Protein AF-A0AAW0XIS6-F1 (afdb_monomer_lite)

pLDDT: mean 73.16, std 26.38, range [29.83, 98.19]

Sequence (118 aa):
EQEEGVRNILVIHDADTHDFGAYNCSVVNEYGVARKQIRLNKEKRVPVLLLVGGVVALLLVAVIVAFLVLCTKQHSATKESSVPEKPSALTVVSSSPVSNMYLAQSDTKLSEEHTSTP

Secondary structure (DSSP, 8-state):
------------SS--SSS-SEEEEEEEETTEEEEEEEE-PPP-PPPHHHHHHHHHHHHHHHHHHHHHHHHHHHHHHGGG--------------------------------------

Foldseek 3Di:
DDPPDDDDDDDDPPDDPVPFAWDWDWDQDPVGIDIDIDGHDDDDDDPVCVVVVVVVVVVVVVVVVVVVVVVVVVVVVVPPDDDDDDDDDDDDDDDDDDDDDDDDDDDDDDDDDDDDDD

Radius of gyration: 43.07 Å; chains: 1; bounding box: 49×68×124 Å

InterPro domains:
  IPR013783 Immunoglobulin-like fold [G3DSA:2.60.40.10] (1-46)
  IPR036179 Immunoglobulin-like domain superfamily [SSF48726] (6-41)

Structure (mmCIF, N/CA/C/O backbone):
data_AF-A0AAW0XIS6-F1
#
_entry.id   AF-A0AAW0XIS6-F1
#
loop_
_atom_site.group_PDB
_atom_site.id
_atom_site.type_symbol
_atom_site.label_atom_id
_atom_site.label_alt_id
_atom_site.label_comp_id
_atom_site.label_asym_id
_atom_site.label_entity_id
_atom_site.label_seq_id
_atom_site.pdbx_PDB_ins_code
_atom_site.Cartn_x
_atom_site.Cartn_y
_atom_site.Cartn_z
_atom_site.occupancy
_atom_site.B_iso_or_equiv
_atom_site.auth_seq_id
_atom_site.auth_comp_id
_atom_site.auth_asym_id
_atom_site.auth_atom_id
_atom_site.pdbx_PDB_model_num
ATOM 1 N N . GLU A 1 1 ? 18.484 23.428 -20.038 1.00 41.91 1 GLU A N 1
ATOM 2 C CA . GLU A 1 1 ? 17.104 22.929 -20.227 1.00 41.91 1 GLU A CA 1
ATOM 3 C C . GLU A 1 1 ? 16.820 21.801 -19.240 1.00 41.91 1 GLU A C 1
ATOM 5 O O . GLU A 1 1 ? 17.767 21.293 -18.648 1.00 41.91 1 GLU A O 1
ATOM 10 N N . GLN A 1 2 ? 15.555 21.426 -19.028 1.00 50.75 2 GLN A N 1
ATOM 11 C CA . GLN A 1 2 ? 15.202 20.252 -18.227 1.00 50.75 2 GLN A CA 1
ATOM 12 C C . GLN A 1 2 ? 15.012 19.072 -19.185 1.00 50.75 2 GLN A C 1
ATOM 14 O O . GLN A 1 2 ? 14.103 19.087 -20.009 1.00 50.75 2 GLN A O 1
ATOM 19 N N . GLU A 1 3 ? 15.916 18.094 -19.129 1.00 61.75 3 GLU A N 1
ATOM 20 C CA . GLU A 1 3 ? 15.878 16.910 -19.993 1.00 61.75 3 GLU A CA 1
ATOM 21 C C . GLU A 1 3 ? 14.775 15.956 -19.504 1.00 61.75 3 GLU A C 1
ATOM 23 O O . GLU A 1 3 ? 15.013 15.025 -18.732 1.00 61.75 3 GLU A O 1
ATOM 28 N N . GLU A 1 4 ? 13.529 16.230 -19.901 1.00 73.75 4 GLU A N 1
ATOM 29 C CA . GLU A 1 4 ? 12.387 15.357 -19.620 1.00 73.75 4 GLU A CA 1
ATOM 30 C C . GLU A 1 4 ? 12.475 14.072 -20.454 1.00 73.75 4 GLU A C 1
ATOM 32 O O . GLU A 1 4 ? 11.913 13.947 -21.542 1.00 73.75 4 GLU A O 1
ATOM 37 N N . GLY A 1 5 ? 13.197 13.086 -19.919 1.00 82.31 5 GLY A N 1
ATOM 38 C CA . GLY A 1 5 ? 13.187 11.724 -20.442 1.00 82.31 5 GLY A CA 1
ATOM 39 C C . GLY A 1 5 ? 11.785 11.099 -20.407 1.00 82.31 5 GLY A C 1
ATOM 40 O O . GLY A 1 5 ? 10.952 11.417 -19.555 1.00 82.31 5 GLY A O 1
ATOM 41 N N . VAL A 1 6 ? 11.531 10.159 -21.323 1.00 87.38 6 VAL A N 1
ATOM 42 C CA . VAL A 1 6 ? 10.227 9.489 -21.461 1.00 87.38 6 VAL A CA 1
ATOM 43 C C . VAL A 1 6 ? 9.821 8.792 -20.157 1.00 87.38 6 VAL A C 1
ATOM 45 O O . VAL A 1 6 ? 10.535 7.926 -19.647 1.00 87.38 6 VAL A O 1
ATOM 48 N N . ARG A 1 7 ? 8.635 9.130 -19.638 1.00 91.19 7 ARG A N 1
ATOM 49 C CA . ARG A 1 7 ? 8.087 8.578 -18.393 1.00 91.19 7 ARG A CA 1
ATOM 50 C C . ARG A 1 7 ? 6.838 7.736 -18.649 1.00 91.19 7 ARG A C 1
ATOM 52 O O . ARG A 1 7 ? 5.863 8.221 -19.209 1.00 91.19 7 ARG A O 1
ATOM 59 N N . ASN A 1 8 ? 6.844 6.503 -18.142 1.00 91.06 8 ASN A N 1
ATOM 60 C CA . ASN A 1 8 ? 5.670 5.630 -18.074 1.00 91.06 8 ASN A CA 1
ATOM 61 C C . ASN A 1 8 ? 5.168 5.515 -16.619 1.00 91.06 8 ASN A C 1
ATOM 63 O O . ASN A 1 8 ? 5.968 5.582 -15.682 1.00 91.06 8 ASN A O 1
ATOM 67 N N . ILE A 1 9 ? 3.857 5.350 -16.420 1.00 94.88 9 ILE A N 1
ATOM 68 C CA . ILE A 1 9 ? 3.204 5.271 -15.105 1.00 94.88 9 ILE A CA 1
ATOM 69 C C . ILE A 1 9 ? 2.210 4.108 -15.114 1.00 94.88 9 ILE A C 1
ATOM 71 O O . ILE A 1 9 ? 1.321 4.064 -15.957 1.00 94.88 9 ILE A O 1
ATOM 75 N N . LEU A 1 10 ? 2.322 3.206 -14.138 1.00 95.62 10 LEU A N 1
ATOM 76 C CA . LEU A 1 10 ? 1.284 2.221 -13.839 1.00 95.62 10 LEU A CA 1
ATOM 77 C C . LEU A 1 10 ? 0.389 2.765 -12.719 1.00 95.62 10 LEU A C 1
ATOM 79 O O . LEU A 1 10 ? 0.889 3.099 -11.644 1.00 95.62 10 LEU A O 1
ATOM 83 N N . VAL A 1 11 ? -0.917 2.836 -12.971 1.00 96.31 11 VAL A N 1
ATOM 84 C CA . VAL A 1 11 ? -1.945 3.163 -11.974 1.00 96.31 11 VAL A CA 1
ATOM 85 C C . VAL A 1 11 ? -2.843 1.941 -11.821 1.00 96.31 11 VAL A C 1
ATOM 87 O O . VAL A 1 11 ? -3.366 1.437 -12.811 1.00 96.31 11 VAL A O 1
ATOM 90 N N . ILE A 1 12 ? -2.995 1.460 -10.588 1.00 96.38 12 ILE A N 1
ATOM 91 C CA . ILE A 1 12 ? -3.885 0.350 -10.241 1.00 96.38 12 ILE A CA 1
ATOM 92 C C . ILE A 1 12 ? -5.078 0.961 -9.507 1.00 96.38 12 ILE A C 1
ATOM 94 O O . ILE A 1 12 ? -4.903 1.616 -8.478 1.00 96.38 12 ILE A O 1
ATOM 98 N N . HIS A 1 13 ? -6.269 0.795 -10.073 1.00 96.50 13 HIS A N 1
ATOM 99 C CA . HIS A 1 13 ? -7.523 1.238 -9.468 1.00 96.50 13 HIS A CA 1
ATOM 100 C C . HIS A 1 13 ? -8.081 0.138 -8.563 1.00 96.50 13 HIS A C 1
ATOM 102 O O . HIS A 1 13 ? -7.876 -1.038 -8.842 1.00 96.50 13 HIS A O 1
ATOM 108 N N . ASP A 1 14 ? -8.753 0.538 -7.479 1.00 94.88 14 ASP A N 1
ATOM 109 C CA . ASP A 1 14 ? -9.423 -0.361 -6.525 1.00 94.88 14 ASP A CA 1
ATOM 110 C C . ASP A 1 14 ? -8.536 -1.502 -5.984 1.00 94.88 14 ASP A C 1
ATOM 112 O O . ASP A 1 14 ? -9.001 -2.612 -5.735 1.00 94.88 14 ASP A O 1
ATOM 116 N N . ALA A 1 15 ? -7.246 -1.196 -5.790 1.00 94.12 15 ALA A N 1
ATOM 117 C CA . ALA A 1 15 ? -6.205 -2.168 -5.466 1.00 94.12 15 ALA A CA 1
ATOM 118 C C . ALA A 1 15 ? -6.487 -2.974 -4.184 1.00 94.12 15 ALA A C 1
ATOM 120 O O . ALA A 1 15 ? -6.803 -2.410 -3.128 1.00 94.12 15 ALA A O 1
ATOM 121 N N . ASP A 1 16 ? -6.295 -4.291 -4.262 1.00 94.81 16 ASP A N 1
ATOM 122 C CA . ASP A 1 16 ? -6.607 -5.244 -3.199 1.00 94.81 16 ASP A CA 1
ATOM 123 C C . ASP A 1 16 ? -5.351 -5.928 -2.611 1.00 94.81 16 ASP A C 1
ATOM 125 O O . ASP A 1 16 ? -4.228 -5.426 -2.692 1.00 94.81 16 ASP A O 1
ATOM 129 N N . THR A 1 17 ? -5.518 -7.051 -1.903 1.00 94.25 17 THR A N 1
ATOM 130 C CA . THR A 1 17 ? -4.392 -7.783 -1.302 1.00 94.25 17 THR A CA 1
ATOM 131 C C . THR A 1 17 ? -3.487 -8.525 -2.286 1.00 94.25 17 THR A C 1
ATOM 133 O O . THR A 1 17 ? -2.365 -8.860 -1.904 1.00 94.25 17 THR A O 1
ATOM 136 N N . HIS A 1 18 ? -3.948 -8.790 -3.505 1.00 96.12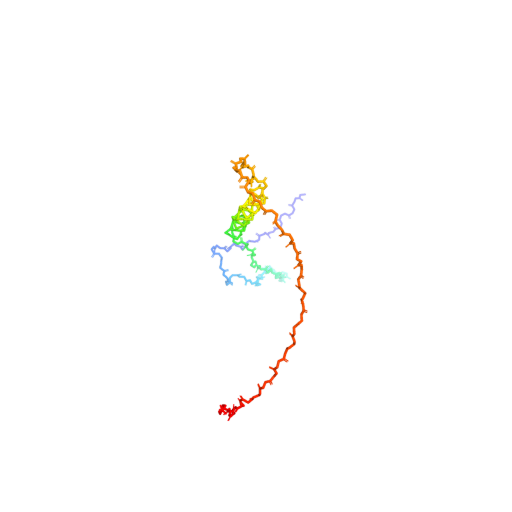 18 HIS A N 1
ATOM 137 C CA . HIS A 1 18 ? -3.243 -9.537 -4.546 1.00 96.12 18 HIS A CA 1
ATOM 138 C C . HIS A 1 18 ? -2.321 -8.634 -5.380 1.00 96.12 18 HIS A C 1
ATOM 140 O O . HIS A 1 18 ? -1.307 -9.108 -5.888 1.00 96.12 18 HIS A O 1
ATOM 146 N N . ASP A 1 19 ? -2.603 -7.328 -5.441 1.00 97.06 19 ASP A N 1
ATOM 147 C CA . ASP A 1 19 ? -1.766 -6.342 -6.139 1.00 97.06 19 ASP A CA 1
ATOM 148 C C . ASP A 1 19 ? -0.417 -6.073 -5.444 1.00 97.06 19 ASP A C 1
ATOM 150 O O . ASP A 1 19 ? 0.508 -5.521 -6.050 1.00 97.06 19 ASP A O 1
ATOM 154 N N . PHE A 1 20 ? -0.252 -6.445 -4.170 1.00 96.69 20 PHE A N 1
ATOM 155 C CA . PHE A 1 20 ? 1.011 -6.249 -3.452 1.00 96.69 20 PHE A CA 1
ATOM 156 C C . PHE A 1 20 ? 2.077 -7.251 -3.903 1.00 96.69 20 PHE A C 1
ATOM 158 O O . PHE A 1 20 ? 1.972 -8.455 -3.673 1.00 96.69 20 PHE A O 1
ATOM 165 N N . GLY A 1 21 ? 3.172 -6.754 -4.480 1.00 97.12 21 GLY A N 1
ATOM 166 C CA . GLY A 1 21 ? 4.180 -7.629 -5.065 1.00 97.12 21 GLY A CA 1
ATOM 167 C C . GLY A 1 21 ? 5.381 -6.911 -5.669 1.00 97.12 21 GLY A C 1
ATOM 168 O O . GLY A 1 21 ? 5.693 -5.762 -5.347 1.00 97.12 21 GLY A O 1
ATOM 169 N N . ALA A 1 22 ? 6.093 -7.637 -6.529 1.00 97.69 22 ALA A N 1
ATOM 170 C CA . ALA A 1 22 ? 7.205 -7.123 -7.314 1.00 97.69 22 ALA A CA 1
ATOM 171 C C . ALA A 1 22 ? 6.740 -6.831 -8.747 1.00 97.69 22 ALA A C 1
ATOM 173 O O . ALA A 1 22 ? 6.331 -7.732 -9.472 1.00 97.69 22 ALA A O 1
ATOM 174 N N . TYR A 1 23 ? 6.856 -5.571 -9.150 1.00 97.38 23 TYR A N 1
ATOM 175 C CA . TYR A 1 23 ? 6.591 -5.074 -10.493 1.00 97.38 23 TYR A CA 1
ATOM 176 C C . TYR A 1 23 ? 7.910 -4.897 -11.240 1.00 97.38 23 TYR A C 1
ATOM 178 O O . TYR A 1 23 ? 8.917 -4.504 -10.649 1.00 97.38 23 TYR A O 1
ATOM 186 N N . ASN A 1 24 ? 7.916 -5.160 -12.544 1.00 97.25 24 ASN A N 1
ATOM 187 C CA . ASN A 1 24 ? 9.106 -5.022 -13.377 1.00 97.25 24 ASN A CA 1
ATOM 188 C C . ASN A 1 24 ? 8.912 -3.883 -14.380 1.00 97.25 24 ASN A C 1
ATOM 190 O O . ASN A 1 24 ? 8.147 -4.010 -15.332 1.00 97.25 24 ASN A O 1
ATOM 194 N N . CYS A 1 25 ? 9.616 -2.771 -14.172 1.00 96.25 25 CYS A N 1
ATOM 195 C CA . CYS A 1 25 ? 9.721 -1.719 -15.172 1.00 96.25 25 CYS A CA 1
ATOM 196 C C . CYS A 1 25 ? 10.832 -2.106 -16.153 1.00 96.25 25 CYS A C 1
ATOM 198 O O . CYS A 1 25 ? 12.002 -2.147 -15.773 1.00 96.25 25 CYS A O 1
ATOM 200 N N . SER A 1 26 ? 10.469 -2.421 -17.396 1.00 95.94 26 SER A N 1
ATOM 201 C CA . SER A 1 26 ? 11.415 -2.738 -18.469 1.00 95.94 26 SER A CA 1
ATOM 202 C C . SER A 1 26 ? 11.316 -1.699 -19.583 1.00 95.94 26 SER A C 1
ATOM 204 O O . SER A 1 26 ? 10.223 -1.412 -20.063 1.00 95.94 26 SER A O 1
ATOM 206 N N . VAL A 1 27 ? 12.460 -1.164 -20.004 1.00 95.69 27 VAL A N 1
ATOM 207 C CA . VAL A 1 27 ? 12.604 -0.294 -21.177 1.00 95.69 27 VAL A CA 1
ATOM 208 C C . VAL A 1 27 ? 13.350 -1.087 -22.243 1.00 95.69 27 VAL A C 1
ATOM 210 O O . VAL A 1 27 ? 14.389 -1.677 -21.950 1.00 95.69 27 VAL A O 1
ATOM 213 N N . VAL A 1 28 ? 12.805 -1.120 -23.457 1.00 96.06 28 VAL A N 1
ATOM 214 C CA . VAL A 1 28 ? 13.337 -1.872 -24.601 1.00 96.06 28 VAL A CA 1
ATOM 215 C C . VAL A 1 28 ? 13.514 -0.908 -25.767 1.00 96.06 28 VAL A C 1
ATOM 217 O O . VAL A 1 28 ? 12.582 -0.180 -26.102 1.00 96.06 28 VAL A O 1
ATOM 220 N N . ASN A 1 29 ? 14.693 -0.904 -26.382 1.00 95.62 29 ASN A N 1
ATOM 221 C CA . ASN A 1 29 ? 14.978 -0.186 -27.622 1.00 95.62 29 ASN A CA 1
ATOM 222 C C . ASN A 1 29 ? 15.962 -0.995 -28.489 1.00 95.62 29 ASN A C 1
ATOM 224 O O . ASN A 1 29 ? 16.341 -2.111 -28.134 1.00 95.62 29 ASN A O 1
ATOM 228 N N . GLU A 1 30 ? 16.382 -0.439 -29.625 1.00 97.88 30 GLU A N 1
ATOM 229 C CA . GLU A 1 30 ? 17.331 -1.081 -30.550 1.00 97.88 30 GLU A CA 1
ATOM 230 C C . GLU A 1 30 ? 18.719 -1.369 -29.937 1.00 97.88 30 GLU A C 1
ATOM 232 O O . GLU A 1 30 ? 19.413 -2.273 -30.395 1.00 97.88 30 GLU A O 1
ATOM 237 N N . TYR A 1 31 ? 19.101 -0.661 -28.867 1.00 97.00 31 TYR A N 1
ATOM 238 C CA . TYR A 1 31 ? 20.382 -0.828 -28.168 1.00 97.00 31 TYR A CA 1
ATOM 239 C C . TYR A 1 31 ? 20.330 -1.872 -27.041 1.00 97.00 31 TYR A C 1
ATOM 241 O O . TYR A 1 31 ? 21.379 -2.289 -26.549 1.00 97.00 31 TYR A O 1
ATOM 249 N N . GLY A 1 32 ? 19.138 -2.304 -26.611 1.00 97.69 32 GLY A N 1
ATOM 250 C CA . GLY A 1 32 ? 18.978 -3.376 -25.629 1.00 97.69 32 GLY A CA 1
ATOM 251 C C . GLY A 1 32 ? 17.794 -3.209 -24.676 1.00 97.69 32 GLY A C 1
ATOM 252 O O . GLY A 1 32 ? 16.758 -2.630 -25.003 1.00 97.69 32 GLY A O 1
ATOM 253 N N . VAL A 1 33 ? 17.943 -3.781 -23.474 1.00 97.25 33 VAL A N 1
ATOM 254 C CA . VAL A 1 33 ? 16.887 -3.843 -22.453 1.00 97.25 33 VAL A CA 1
ATOM 255 C C . VAL A 1 33 ? 17.422 -3.431 -21.085 1.00 97.25 33 VAL A C 1
ATOM 257 O O . VAL A 1 33 ? 18.275 -4.112 -20.518 1.00 97.25 33 VAL A O 1
ATOM 260 N N . ALA A 1 34 ? 16.852 -2.374 -20.510 1.00 95.31 34 ALA A N 1
ATOM 261 C CA . ALA A 1 34 ? 17.060 -1.994 -19.116 1.00 95.31 34 ALA A CA 1
ATOM 262 C C . ALA A 1 34 ? 15.870 -2.462 -18.268 1.00 95.31 34 ALA A C 1
ATOM 264 O O . ALA A 1 34 ? 14.721 -2.336 -18.690 1.00 95.31 34 ALA A O 1
ATOM 265 N N . ARG A 1 35 ? 16.121 -3.000 -17.066 1.00 96.56 35 ARG A N 1
ATOM 266 C CA . ARG A 1 35 ? 15.068 -3.480 -16.153 1.00 96.56 35 ARG A CA 1
ATOM 267 C C . ARG A 1 35 ? 15.274 -2.960 -14.736 1.00 96.56 35 ARG A C 1
ATOM 269 O O . ARG A 1 35 ? 16.398 -2.949 -14.241 1.00 96.56 35 ARG A O 1
ATOM 276 N N . LYS A 1 36 ? 14.186 -2.590 -14.061 1.00 96.06 36 LYS A N 1
ATOM 277 C CA . LYS A 1 36 ? 14.168 -2.186 -12.652 1.00 96.06 36 LYS A CA 1
ATOM 278 C C . LYS A 1 36 ? 12.971 -2.806 -11.942 1.00 96.06 36 LYS A C 1
ATOM 280 O O . LYS A 1 36 ? 11.822 -2.547 -12.299 1.00 96.06 36 LYS A O 1
ATOM 285 N N . GLN A 1 37 ? 13.245 -3.580 -10.896 1.00 97.69 37 GLN A N 1
ATOM 286 C CA . GLN A 1 37 ? 12.204 -4.102 -10.019 1.00 97.69 37 GLN A CA 1
ATOM 287 C C . GLN A 1 37 ? 11.731 -3.013 -9.046 1.00 97.69 37 GLN A C 1
ATOM 289 O O . GLN A 1 37 ? 12.538 -2.323 -8.423 1.00 97.69 37 GLN A O 1
ATOM 294 N N . ILE A 1 38 ? 10.417 -2.876 -8.908 1.00 97.00 38 ILE A N 1
ATOM 295 C CA . ILE A 1 38 ? 9.727 -1.954 -8.003 1.00 97.00 38 ILE A CA 1
ATOM 296 C C . ILE A 1 38 ? 8.858 -2.814 -7.085 1.00 97.00 38 ILE A C 1
ATOM 298 O O . ILE A 1 38 ? 8.153 -3.697 -7.562 1.00 97.00 38 ILE A O 1
ATOM 302 N N . ARG A 1 39 ? 8.906 -2.604 -5.766 1.00 96.94 39 ARG A N 1
ATOM 303 C CA . ARG A 1 39 ? 8.137 -3.415 -4.810 1.00 96.94 39 ARG A CA 1
ATOM 304 C C . ARG A 1 39 ? 7.002 -2.597 -4.203 1.00 96.94 39 ARG A C 1
ATOM 306 O O . ARG A 1 39 ? 7.260 -1.642 -3.474 1.00 96.94 39 ARG A O 1
ATOM 313 N N . LEU A 1 40 ? 5.764 -2.991 -4.495 1.00 96.06 40 LEU A N 1
ATOM 314 C CA . LEU A 1 40 ? 4.562 -2.382 -3.935 1.00 96.06 40 LEU A CA 1
ATOM 315 C C . LEU A 1 40 ? 4.260 -3.039 -2.584 1.00 96.06 40 LEU A C 1
ATOM 317 O O . LEU A 1 40 ? 3.940 -4.224 -2.515 1.00 96.06 40 LEU A O 1
ATOM 321 N N . ASN A 1 41 ? 4.409 -2.276 -1.502 1.00 94.94 41 ASN A N 1
ATOM 322 C CA . ASN A 1 41 ? 4.188 -2.756 -0.139 1.00 94.94 41 ASN A CA 1
ATOM 323 C C . ASN A 1 41 ? 2.803 -2.336 0.366 1.00 94.94 41 ASN A C 1
ATOM 325 O O . ASN A 1 41 ? 2.348 -1.229 0.085 1.00 94.94 41 ASN A O 1
ATOM 329 N N . LYS A 1 42 ? 2.172 -3.185 1.184 1.00 92.62 42 LYS A N 1
ATOM 330 C CA . LYS A 1 42 ? 0.912 -2.857 1.858 1.00 92.62 42 LYS A CA 1
ATOM 331 C C . LYS A 1 42 ? 1.111 -1.753 2.895 1.00 92.62 42 LYS A C 1
ATOM 333 O O . LYS A 1 42 ? 1.888 -1.916 3.838 1.00 92.62 42 LYS A O 1
ATOM 338 N N . GLU A 1 43 ? 0.368 -0.658 2.754 1.00 88.31 43 GLU A N 1
ATOM 339 C CA . GLU A 1 43 ? 0.304 0.397 3.766 1.00 88.31 43 GLU A CA 1
ATOM 340 C C . GLU A 1 43 ? -0.391 -0.134 5.033 1.00 88.31 43 GLU A C 1
ATOM 342 O O . GLU A 1 43 ? -1.520 -0.631 4.994 1.00 88.31 43 GLU A O 1
ATOM 347 N N . LYS A 1 44 ? 0.281 -0.029 6.184 1.00 86.00 44 LYS A N 1
ATOM 348 C CA . LYS A 1 44 ? -0.301 -0.382 7.485 1.00 86.00 44 LYS A CA 1
ATOM 349 C C . LYS A 1 44 ? -1.135 0.785 8.012 1.00 86.00 44 LYS A C 1
ATOM 351 O O . LYS A 1 44 ? -0.641 1.591 8.795 1.00 86.00 44 LYS A O 1
ATOM 356 N N . ARG A 1 45 ? -2.410 0.862 7.624 1.00 84.56 45 ARG A N 1
ATOM 357 C CA . ARG A 1 45 ? -3.352 1.786 8.272 1.00 84.56 45 ARG A CA 1
ATOM 358 C C . ARG A 1 45 ? -3.770 1.246 9.634 1.00 84.56 45 ARG A C 1
ATOM 360 O O . ARG A 1 45 ? -4.313 0.148 9.729 1.00 84.56 45 ARG A O 1
ATOM 367 N N . VAL A 1 46 ? -3.550 2.039 10.680 1.00 86.62 46 VAL A N 1
ATOM 368 C CA . VAL A 1 46 ? -4.218 1.840 11.970 1.00 86.62 46 VAL A CA 1
ATOM 369 C C . VAL A 1 46 ? -5.684 2.248 11.780 1.00 86.62 46 VAL A C 1
ATOM 371 O O . VAL A 1 46 ? -5.926 3.370 11.328 1.00 86.62 46 VAL A O 1
ATOM 374 N N . PRO A 1 47 ? -6.675 1.387 12.081 1.00 88.38 47 PRO A N 1
ATOM 375 C CA . PRO A 1 47 ? -8.077 1.776 12.003 1.00 88.38 47 PRO A CA 1
ATOM 376 C C . PRO A 1 47 ? -8.345 2.996 12.887 1.00 88.38 47 PRO A C 1
ATOM 378 O O . PRO A 1 47 ? -7.993 2.991 14.066 1.00 88.38 47 PRO A O 1
ATOM 381 N N . VAL A 1 48 ? -9.017 4.017 12.346 1.00 89.25 48 VAL A N 1
ATOM 382 C CA . VAL A 1 48 ? -9.377 5.243 13.091 1.00 89.25 48 VAL A CA 1
ATOM 383 C C . VAL A 1 48 ? -10.153 4.907 14.372 1.00 89.25 48 VAL A C 1
ATOM 385 O O . VAL A 1 48 ? -9.964 5.553 15.401 1.00 89.25 48 VAL A O 1
ATOM 388 N N . LEU A 1 49 ? -10.943 3.829 14.343 1.00 89.00 49 LEU A N 1
ATOM 389 C CA . LEU A 1 49 ? -11.658 3.291 15.500 1.00 89.00 49 LEU A CA 1
ATOM 390 C C . LEU A 1 49 ? -10.737 2.920 16.678 1.00 89.00 49 LEU A C 1
ATOM 392 O O . LEU A 1 49 ? -11.147 3.097 17.819 1.00 89.00 49 LEU A O 1
ATOM 396 N N . LEU A 1 50 ? -9.501 2.457 16.442 1.00 92.00 50 LEU A N 1
ATOM 397 C CA . LEU A 1 50 ? -8.549 2.177 17.528 1.00 92.00 50 LEU A CA 1
ATOM 398 C C . LEU A 1 50 ? -8.031 3.466 18.175 1.00 92.00 50 LEU A C 1
ATOM 400 O O . LEU A 1 50 ? -7.874 3.513 19.392 1.00 92.00 50 LEU A O 1
ATOM 404 N N . LEU A 1 51 ? -7.809 4.521 17.383 1.00 92.44 51 LEU A N 1
ATOM 405 C CA . LEU A 1 51 ? -7.386 5.827 17.897 1.00 92.44 51 LEU A CA 1
ATOM 406 C C . LEU A 1 51 ? -8.502 6.467 18.735 1.00 92.44 51 LEU A C 1
ATOM 408 O O . LEU A 1 51 ? -8.279 6.843 19.883 1.00 92.44 51 LEU A O 1
ATOM 412 N N . VAL A 1 52 ? -9.721 6.531 18.189 1.00 95.19 52 VAL A N 1
ATOM 413 C CA . VAL A 1 52 ? -10.887 7.116 18.873 1.00 95.19 52 VAL A CA 1
ATOM 414 C C . VAL A 1 52 ? -11.300 6.272 20.082 1.00 95.19 52 VAL A C 1
ATOM 416 O O . VAL A 1 52 ? -11.491 6.807 21.172 1.00 95.19 52 VAL A O 1
ATOM 419 N N . GLY A 1 53 ? -11.383 4.949 19.920 1.00 95.88 53 GLY A N 1
ATOM 420 C CA . GLY A 1 53 ? -11.732 4.017 20.993 1.00 95.88 53 GLY A CA 1
ATOM 421 C C . GLY A 1 53 ? -10.732 4.044 22.149 1.00 95.88 53 GLY A C 1
ATOM 422 O O . GLY A 1 53 ? -11.150 4.011 23.303 1.00 95.88 53 GLY A O 1
ATOM 423 N N . GLY A 1 54 ? -9.434 4.195 21.859 1.00 96.06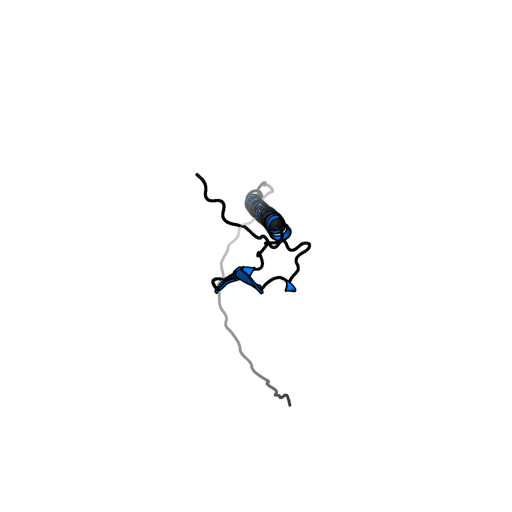 54 GLY A N 1
ATOM 424 C CA . GLY A 1 54 ? -8.399 4.374 22.879 1.00 96.06 54 GLY A CA 1
ATOM 425 C C . GLY A 1 54 ? -8.621 5.620 23.740 1.00 96.06 54 GLY A C 1
ATOM 426 O O . GLY A 1 54 ? -8.555 5.533 24.965 1.00 96.06 54 GLY A O 1
ATOM 427 N N . VAL A 1 55 ? -8.958 6.762 23.126 1.00 97.06 55 VAL A N 1
ATOM 428 C CA . VAL A 1 55 ? -9.265 8.007 23.857 1.00 97.06 55 VAL A CA 1
ATOM 429 C C . VAL A 1 55 ? -10.527 7.857 24.711 1.00 97.06 55 VAL A C 1
ATOM 431 O O . VAL A 1 55 ? -10.514 8.220 25.886 1.00 97.06 55 VAL A O 1
ATOM 434 N N . VAL A 1 56 ? -11.603 7.283 24.163 1.00 97.75 56 VAL A N 1
ATOM 435 C CA . VAL A 1 56 ? -12.861 7.074 24.906 1.00 97.75 56 VAL A CA 1
ATOM 436 C C . VAL A 1 56 ? -12.652 6.131 26.095 1.00 97.75 56 VAL A C 1
ATOM 438 O O . VAL A 1 56 ? -13.076 6.449 27.205 1.00 97.75 56 VAL A O 1
ATOM 441 N N . ALA A 1 57 ? -11.953 5.010 25.900 1.00 97.56 57 ALA A N 1
ATOM 442 C CA . ALA A 1 57 ? -11.644 4.069 26.974 1.00 97.56 57 ALA A CA 1
ATOM 443 C C . ALA A 1 57 ? -10.806 4.722 28.087 1.00 97.56 57 ALA A C 1
ATOM 445 O O . ALA A 1 57 ? -11.115 4.547 29.266 1.00 97.56 57 ALA A O 1
ATOM 446 N N . LEU A 1 58 ? -9.797 5.524 27.727 1.00 97.69 58 LEU A N 1
ATOM 447 C CA . LEU A 1 58 ? -8.962 6.251 28.687 1.00 97.69 58 LEU A CA 1
ATOM 448 C C . LEU A 1 58 ? -9.788 7.227 29.543 1.00 97.69 58 LEU A C 1
ATOM 450 O O . LEU A 1 58 ? -9.626 7.264 30.762 1.00 97.69 58 LEU A O 1
ATOM 454 N N . LEU A 1 59 ? -10.702 7.982 28.921 1.00 97.88 59 LEU A N 1
ATOM 455 C CA . LEU A 1 59 ? -11.586 8.918 29.623 1.00 97.88 59 LEU A CA 1
ATOM 456 C C . LEU A 1 59 ? -12.562 8.198 30.565 1.00 97.88 59 LEU A C 1
ATOM 458 O O . LEU A 1 59 ? -12.734 8.631 31.703 1.00 97.88 59 LEU A O 1
ATOM 462 N N . LEU A 1 60 ? -13.160 7.083 30.134 1.00 97.94 60 LEU A N 1
ATOM 463 C CA . LEU A 1 60 ? -14.055 6.285 30.981 1.00 97.94 60 LEU A CA 1
ATOM 464 C C . LEU A 1 60 ? -13.323 5.730 32.212 1.00 97.94 60 LEU A C 1
ATOM 466 O O . LEU A 1 60 ? -13.828 5.847 33.328 1.00 97.94 60 LEU A O 1
ATOM 470 N N . VAL A 1 61 ? -12.111 5.195 32.033 1.00 98.19 61 VAL A N 1
ATOM 471 C CA . VAL A 1 61 ? -11.267 4.734 33.148 1.00 98.19 61 VAL A CA 1
ATOM 472 C C . VAL A 1 61 ? -10.928 5.891 34.092 1.00 98.19 61 VAL A C 1
ATOM 474 O O . VAL A 1 61 ? -11.060 5.737 35.305 1.00 98.19 61 VAL A O 1
ATOM 477 N N . ALA A 1 62 ? -10.563 7.065 33.566 1.00 97.44 62 ALA A N 1
ATOM 478 C CA . ALA A 1 62 ? -10.267 8.241 34.384 1.00 97.44 62 ALA A CA 1
ATOM 479 C C . ALA A 1 62 ? -11.473 8.695 35.231 1.00 97.44 62 ALA A C 1
ATOM 481 O O . ALA A 1 62 ? -11.305 8.996 36.414 1.00 97.44 62 ALA A O 1
ATOM 482 N N . VAL A 1 63 ? -12.689 8.687 34.669 1.00 97.56 63 VAL A N 1
ATOM 483 C CA . VAL A 1 63 ? -13.929 9.015 35.399 1.00 97.56 63 VAL A CA 1
ATOM 484 C C . VAL A 1 63 ? -14.215 7.997 36.507 1.00 97.56 63 VAL A C 1
ATOM 486 O O . VAL A 1 63 ? -14.520 8.396 37.630 1.00 97.56 63 VAL A O 1
ATOM 489 N N . ILE A 1 64 ? -14.071 6.695 36.231 1.00 97.38 64 ILE A N 1
ATOM 490 C CA . ILE A 1 64 ? -14.271 5.633 37.233 1.00 97.38 64 ILE A CA 1
ATOM 491 C C . ILE A 1 64 ? -13.267 5.782 38.385 1.00 97.38 64 ILE A C 1
ATOM 493 O O . ILE A 1 64 ? -13.656 5.755 39.553 1.00 97.38 64 ILE A O 1
ATOM 497 N N . VAL A 1 65 ? -11.984 5.997 38.077 1.00 96.94 65 VAL A N 1
ATOM 498 C CA . VAL A 1 65 ? -10.936 6.210 39.089 1.00 96.94 65 VAL A CA 1
ATOM 499 C C . VAL A 1 65 ? -11.221 7.465 39.918 1.00 96.94 65 VAL A C 1
ATOM 501 O O . VAL A 1 65 ? -11.160 7.404 41.147 1.00 96.94 65 VAL A O 1
ATOM 504 N N . ALA A 1 66 ? -11.595 8.581 39.285 1.00 96.00 66 ALA A N 1
ATOM 505 C CA . ALA A 1 66 ? -11.955 9.810 39.991 1.00 96.00 66 ALA A CA 1
ATOM 506 C C . ALA A 1 66 ? -13.146 9.599 40.943 1.00 96.00 66 ALA A C 1
ATOM 508 O O . ALA A 1 66 ? -13.091 10.026 42.096 1.00 96.00 66 ALA A O 1
ATOM 509 N N . PHE A 1 67 ? -14.187 8.884 40.505 1.00 96.38 67 PHE A N 1
ATOM 510 C CA . PHE A 1 67 ? -15.346 8.560 41.337 1.00 96.38 67 PHE A CA 1
ATOM 511 C C . PHE A 1 67 ? -14.959 7.727 42.570 1.00 96.38 67 PHE A C 1
ATOM 513 O O . PHE A 1 67 ? -15.305 8.094 43.693 1.00 96.38 67 PHE A O 1
ATOM 520 N N . LEU A 1 68 ? -14.161 6.666 42.397 1.00 95.94 68 LEU A N 1
ATOM 521 C CA . LEU A 1 68 ? -13.674 5.832 43.506 1.00 95.94 68 LEU A CA 1
ATOM 522 C C . LEU A 1 68 ? -12.824 6.630 44.514 1.00 95.94 68 LEU A C 1
ATOM 524 O O . LEU A 1 68 ? -12.959 6.453 45.731 1.00 95.9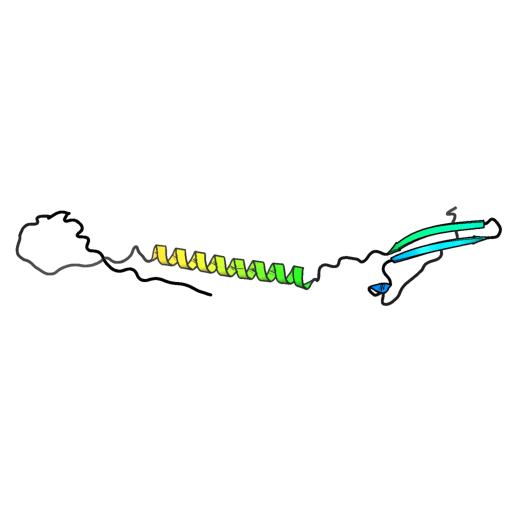4 68 LEU A O 1
ATOM 528 N N . VAL A 1 69 ? -11.982 7.550 44.034 1.00 95.06 69 VAL A N 1
ATOM 529 C CA . VAL A 1 69 ? -11.206 8.456 44.898 1.00 95.06 69 VAL A CA 1
ATOM 530 C C . VAL A 1 69 ? -12.133 9.400 45.675 1.00 95.06 69 VAL A C 1
ATOM 532 O O . VAL A 1 69 ? -11.966 9.561 46.883 1.00 95.06 69 VAL A O 1
ATOM 535 N N . LEU A 1 70 ? -13.153 9.981 45.040 1.00 93.12 70 LEU A N 1
ATOM 536 C CA . LEU A 1 70 ? -14.109 10.865 45.719 1.00 93.12 70 LEU A CA 1
ATOM 537 C C . LEU A 1 70 ? -14.957 10.125 46.769 1.00 93.12 70 LEU A C 1
ATOM 539 O O . LEU A 1 70 ? -15.164 10.657 47.863 1.00 93.12 70 LEU A O 1
ATOM 543 N N . CYS A 1 71 ? -15.400 8.896 46.491 1.00 90.38 71 CYS A N 1
ATOM 544 C CA . CYS A 1 71 ? -16.141 8.071 47.452 1.00 90.38 71 CYS A CA 1
ATOM 545 C C . CYS A 1 71 ? -15.296 7.712 48.684 1.00 90.38 71 CYS A C 1
ATOM 547 O O . CYS A 1 71 ? -15.756 7.850 49.819 1.00 90.38 71 CYS A O 1
ATOM 549 N N . THR A 1 72 ? -14.040 7.297 48.482 1.00 85.62 72 THR A N 1
ATOM 550 C CA . THR A 1 72 ? -13.139 6.934 49.592 1.00 85.62 72 THR A CA 1
ATOM 551 C C . THR A 1 72 ? -12.752 8.144 50.447 1.00 85.62 72 THR A C 1
ATOM 553 O O . THR A 1 72 ? -12.650 8.025 51.671 1.00 85.62 72 THR A O 1
ATOM 556 N N . LYS A 1 73 ? -12.605 9.333 49.844 1.00 80.75 73 LYS A N 1
ATOM 557 C CA . LYS A 1 73 ? -12.337 10.580 50.579 1.00 80.75 73 LYS A CA 1
ATOM 558 C C . LYS A 1 73 ? -13.520 11.027 51.437 1.00 80.75 73 LYS A C 1
ATOM 560 O O . LYS A 1 73 ? -13.305 11.343 52.604 1.00 80.75 73 LYS A O 1
ATOM 565 N N . GLN A 1 74 ? -14.750 10.981 50.924 1.00 70.50 74 GLN A N 1
ATOM 566 C CA . GLN A 1 74 ? -15.932 11.378 51.704 1.00 70.50 74 GLN A CA 1
ATOM 567 C C . GLN A 1 74 ? -16.171 10.462 52.913 1.00 70.50 74 GLN A C 1
ATOM 569 O O . GLN A 1 74 ? -16.318 10.955 54.028 1.00 70.50 74 GLN A O 1
ATOM 574 N N . HIS A 1 75 ? -16.087 9.139 52.736 1.00 63.38 75 HIS A N 1
ATOM 575 C CA . HIS A 1 75 ? -16.236 8.182 53.843 1.00 63.38 75 HIS A CA 1
ATOM 576 C C . HIS A 1 75 ? -15.155 8.330 54.937 1.00 63.38 75 HIS A C 1
ATOM 578 O O . HIS A 1 75 ? -15.372 7.954 56.088 1.00 63.38 75 HIS A O 1
ATOM 584 N N . SER A 1 76 ? -13.996 8.904 54.595 1.00 59.09 76 SER A N 1
ATOM 585 C CA . SER A 1 76 ? -12.937 9.216 55.564 1.00 59.09 76 SER A CA 1
ATOM 586 C C . SER A 1 76 ? -13.265 10.454 56.413 1.00 59.09 76 SER A C 1
ATOM 588 O O . SER A 1 76 ? -12.859 10.513 57.568 1.00 59.09 76 SER A O 1
A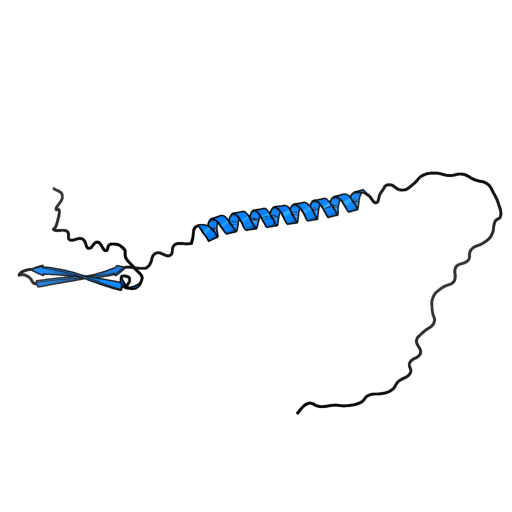TOM 590 N N . ALA A 1 77 ? -14.017 11.418 55.868 1.00 57.62 77 ALA A N 1
ATOM 591 C CA . ALA A 1 77 ? -14.390 12.660 56.550 1.00 57.62 77 ALA A CA 1
ATOM 592 C C . ALA A 1 77 ? -15.615 12.507 57.475 1.00 57.62 77 ALA A C 1
ATOM 594 O O . ALA A 1 77 ? -15.716 13.189 58.490 1.00 57.62 77 ALA A O 1
ATOM 595 N N . THR A 1 78 ? -16.544 11.592 57.175 1.00 56.25 78 THR A N 1
ATOM 596 C CA . THR A 1 78 ? -17.776 11.409 57.973 1.00 56.25 78 THR A CA 1
ATOM 597 C C . THR A 1 78 ? -17.540 10.737 59.338 1.00 56.25 78 THR A C 1
ATOM 599 O O . THR A 1 78 ? -18.438 10.723 60.173 1.00 56.25 78 THR A O 1
ATOM 602 N N . LYS A 1 79 ? -16.345 10.192 59.611 1.00 49.62 79 LYS A N 1
ATOM 603 C CA . LYS A 1 79 ? -16.049 9.490 60.876 1.00 49.62 79 LYS A CA 1
ATOM 604 C C . LYS A 1 79 ? -15.710 10.387 62.074 1.00 49.62 79 LYS A C 1
ATOM 606 O O . LYS A 1 79 ? -15.515 9.851 63.160 1.00 49.62 79 LYS A O 1
ATOM 611 N N . GLU A 1 80 ? -15.662 11.710 61.915 1.00 53.44 80 GLU A N 1
ATOM 612 C CA . GLU A 1 80 ? -15.221 12.633 62.980 1.00 53.44 80 GLU A CA 1
ATOM 613 C C . GLU A 1 80 ? -16.358 13.424 63.668 1.00 53.44 80 GLU A C 1
ATOM 615 O O . GLU A 1 80 ? -16.098 14.376 64.398 1.00 53.44 80 GLU A O 1
ATOM 620 N N . SER A 1 81 ? -17.631 13.043 63.480 1.00 49.31 81 SER A N 1
ATOM 621 C CA . SER A 1 81 ? -18.768 13.745 64.106 1.00 49.31 81 SER A CA 1
ATOM 622 C C . SER A 1 81 ? -19.822 12.801 64.702 1.00 49.31 81 SER A C 1
ATOM 624 O O . SER A 1 81 ? -20.807 12.454 64.053 1.00 49.31 81 SER A O 1
ATOM 626 N N . SER A 1 82 ? -19.627 12.395 65.965 1.00 43.72 82 SER A N 1
ATOM 627 C CA . SER A 1 82 ? -20.674 11.742 66.776 1.00 43.72 82 SER A CA 1
ATOM 628 C C . SER A 1 82 ? -20.459 11.856 68.303 1.00 43.72 82 SER A C 1
ATOM 630 O O . SER A 1 82 ? -20.318 10.845 68.989 1.00 43.72 82 SER A O 1
ATOM 632 N N . VAL A 1 83 ? -20.450 13.083 68.844 1.00 63.91 83 VAL A N 1
ATOM 633 C CA . VAL A 1 83 ? -20.693 13.415 70.274 1.00 63.91 83 VAL A CA 1
ATOM 634 C C . VAL A 1 83 ? -21.384 14.791 70.289 1.00 63.91 83 VAL A C 1
ATOM 636 O O . VAL A 1 83 ? -20.791 15.724 69.744 1.00 63.91 83 VAL A O 1
ATOM 639 N N . PRO A 1 84 ? -22.644 14.931 70.762 1.00 50.62 84 PRO A N 1
ATOM 640 C CA . PRO A 1 84 ? -22.983 15.107 72.196 1.00 50.62 84 PRO A CA 1
ATOM 641 C C . PRO A 1 84 ? -24.287 14.342 72.588 1.00 50.62 84 PRO A C 1
ATOM 643 O O . PRO A 1 84 ? -24.801 13.590 71.769 1.00 50.62 84 PRO A O 1
ATOM 646 N N . GLU A 1 85 ? -24.894 14.378 73.787 1.00 34.41 85 GLU A N 1
ATOM 647 C CA . GLU A 1 85 ? -24.786 15.218 75.000 1.00 34.41 85 GLU A CA 1
ATOM 648 C C . GLU A 1 85 ? -25.239 14.422 76.265 1.00 34.41 85 GLU A C 1
ATOM 650 O O . GLU A 1 85 ? -25.613 13.254 76.169 1.00 34.41 85 GLU A O 1
ATOM 655 N N . LYS A 1 86 ? -25.205 15.025 77.465 1.00 33.06 86 LYS A N 1
ATOM 656 C CA . LYS A 1 86 ? -25.378 14.372 78.785 1.00 33.06 86 LYS A CA 1
ATOM 657 C C . LYS A 1 86 ? -25.992 15.371 79.787 1.00 33.06 86 LYS A C 1
ATOM 659 O O . LYS A 1 86 ? -25.343 16.393 80.012 1.00 33.06 86 LYS A O 1
ATOM 664 N N . PRO A 1 87 ? -27.133 15.085 80.466 1.00 55.09 87 PRO A N 1
ATOM 665 C CA . PRO A 1 87 ? -27.060 14.273 81.702 1.00 55.09 87 PRO A CA 1
ATOM 666 C C . PRO A 1 87 ? -28.321 13.474 82.134 1.00 55.09 87 PRO A C 1
ATOM 668 O O . PRO A 1 87 ? -29.454 13.816 81.809 1.00 55.09 87 PRO A O 1
ATOM 671 N N . SER A 1 88 ? -28.130 12.485 83.024 1.00 34.91 88 SER A N 1
ATOM 672 C CA . SER A 1 88 ? -29.056 12.167 84.137 1.00 34.91 88 SER A CA 1
ATOM 673 C C . SER A 1 88 ? -28.350 11.401 85.272 1.00 34.91 88 SER A C 1
ATOM 675 O O . SER A 1 88 ? -27.297 10.807 85.070 1.00 34.91 88 SER A O 1
ATOM 677 N N . ALA A 1 89 ? -28.905 11.526 86.477 1.00 36.81 89 ALA A N 1
ATOM 678 C CA . ALA A 1 89 ? -28.314 11.333 87.806 1.00 36.81 89 ALA A CA 1
ATOM 679 C C . ALA A 1 89 ? -27.613 9.990 88.160 1.00 36.81 89 ALA A C 1
ATOM 681 O O . ALA A 1 89 ? -27.979 8.932 87.667 1.00 36.81 89 ALA A O 1
ATOM 682 N N . LEU A 1 90 ? -26.650 10.097 89.101 1.00 37.25 90 LEU A N 1
ATOM 683 C CA . LEU A 1 90 ? -26.417 9.268 90.315 1.00 37.25 90 LEU A CA 1
ATOM 684 C C . LEU A 1 90 ? -26.909 7.789 90.277 1.00 37.25 90 LEU A C 1
ATOM 686 O O . LEU A 1 90 ? -28.093 7.536 90.106 1.00 37.25 90 LEU A O 1
ATOM 690 N N . THR A 1 91 ? -26.139 6.750 90.634 1.00 30.31 91 THR A N 1
ATOM 691 C CA . THR A 1 91 ? -25.358 6.580 91.886 1.00 30.31 91 THR A CA 1
ATOM 692 C C . THR A 1 91 ? -24.527 5.269 91.840 1.00 30.31 91 THR A C 1
ATOM 694 O O . THR A 1 91 ? -24.804 4.401 91.024 1.00 30.31 91 THR A O 1
ATOM 697 N N . VAL A 1 92 ? -23.614 5.083 92.808 1.00 30.86 92 VAL A N 1
ATOM 698 C CA . VAL A 1 92 ? -22.954 3.816 93.229 1.00 30.86 92 VAL A CA 1
ATOM 699 C C . VAL A 1 92 ? -21.680 3.382 92.475 1.00 30.86 92 VAL A C 1
ATOM 701 O O . VAL A 1 92 ? -21.678 2.703 91.456 1.00 30.86 92 VAL A O 1
ATOM 704 N N . VAL A 1 93 ? -20.571 3.744 93.123 1.00 38.97 93 VAL A N 1
ATOM 705 C CA . VAL A 1 93 ? -19.232 3.129 93.151 1.00 38.97 93 VAL A CA 1
ATOM 706 C C . VAL A 1 93 ? -19.238 1.587 93.092 1.00 38.97 93 VAL A C 1
ATOM 708 O O . VAL A 1 93 ? -19.922 0.979 93.906 1.00 38.97 93 VAL A O 1
ATOM 711 N N . SER A 1 94 ? -18.371 0.963 92.272 1.00 31.12 94 SER A N 1
ATOM 712 C CA . SER A 1 94 ? -17.258 0.110 92.770 1.00 31.12 94 SER A CA 1
ATOM 713 C C . SER A 1 94 ? -16.387 -0.530 91.667 1.00 31.12 94 SER A C 1
ATOM 715 O O . SER A 1 94 ? -16.892 -1.126 90.726 1.00 31.12 94 SER A O 1
ATOM 717 N N . SER A 1 95 ? -15.063 -0.455 91.872 1.00 29.83 95 SER A N 1
ATOM 718 C CA . SER A 1 95 ? -14.008 -1.431 91.506 1.00 29.83 95 SER A CA 1
ATOM 719 C C . SER A 1 95 ? -14.009 -2.156 90.140 1.00 29.83 95 SER A C 1
ATOM 721 O O . SER A 1 95 ? -14.748 -3.112 89.921 1.00 29.83 95 SER A O 1
ATOM 723 N N . SER A 1 96 ? -12.983 -1.858 89.331 1.00 32.03 96 SER A N 1
ATOM 724 C CA . SER A 1 96 ? -12.298 -2.865 88.491 1.00 32.03 96 SER A CA 1
ATOM 725 C C . SER A 1 96 ? -11.600 -3.908 89.400 1.00 32.03 96 SER A C 1
ATOM 727 O O . SER A 1 96 ? -11.276 -3.564 90.541 1.00 32.03 96 SER A O 1
ATOM 729 N N . PRO A 1 97 ? -11.348 -5.152 88.943 1.00 42.97 97 PRO A N 1
ATOM 730 C CA . PRO A 1 97 ? -10.086 -5.372 88.235 1.00 42.97 97 PRO A CA 1
ATOM 731 C C . PRO A 1 97 ? -10.158 -6.273 86.988 1.00 42.97 97 PRO A C 1
ATOM 733 O O . PRO A 1 97 ? -10.977 -7.177 86.851 1.00 42.97 97 PRO A O 1
ATOM 736 N N . VAL A 1 98 ? -9.186 -6.014 86.116 1.00 39.50 98 VAL A N 1
ATOM 737 C CA . VAL A 1 98 ? -8.617 -6.865 85.058 1.00 39.50 98 VAL A CA 1
ATOM 738 C C . VAL A 1 98 ? -8.577 -8.364 85.409 1.00 39.50 98 VAL A C 1
ATOM 740 O O . VAL A 1 98 ? -8.259 -8.742 86.535 1.00 39.50 98 VAL A O 1
ATOM 743 N N . SER A 1 99 ? -8.744 -9.232 84.406 1.00 32.25 99 SER A N 1
ATOM 744 C CA . SER A 1 99 ? -8.168 -10.586 84.420 1.00 32.25 99 SER A CA 1
ATOM 745 C C . SER A 1 99 ? -7.652 -10.982 83.037 1.00 32.25 99 SER A C 1
ATOM 747 O O . SER A 1 99 ? -8.249 -10.645 82.016 1.00 32.25 99 SER A O 1
ATOM 749 N N . ASN A 1 100 ? -6.491 -11.637 83.024 1.00 39.50 100 ASN A N 1
ATOM 750 C CA . ASN A 1 100 ? -5.666 -11.859 81.839 1.00 39.50 100 ASN A CA 1
ATOM 751 C C . ASN A 1 100 ? -5.827 -13.270 81.250 1.00 39.50 100 ASN A C 1
ATOM 753 O O . ASN A 1 100 ? -6.063 -14.229 81.973 1.00 39.50 100 ASN A O 1
ATOM 757 N N . MET A 1 101 ? -5.619 -13.338 79.934 1.00 39.09 101 MET A N 1
ATOM 758 C CA . MET A 1 101 ? -4.808 -14.294 79.156 1.00 39.09 101 MET A CA 1
ATOM 759 C C . MET A 1 101 ? -4.493 -15.715 79.696 1.00 39.09 101 MET A C 1
ATOM 761 O O . MET A 1 101 ? -4.006 -15.882 80.808 1.00 39.09 101 MET A O 1
ATOM 765 N N . TYR A 1 102 ? -4.562 -16.673 78.755 1.00 33.72 102 TYR A N 1
ATOM 766 C CA . TYR A 1 102 ? -4.156 -18.097 78.775 1.00 33.72 102 TYR A CA 1
ATOM 767 C C . TYR A 1 102 ? -5.143 -19.150 79.312 1.00 33.72 102 TYR A C 1
ATOM 769 O O . TYR A 1 102 ? -5.316 -19.316 80.514 1.00 33.72 102 TYR A O 1
ATOM 777 N N . LEU A 1 103 ? -5.580 -20.034 78.405 1.00 35.78 103 LEU A N 1
ATOM 778 C CA . LEU A 1 103 ? -5.201 -21.452 78.489 1.00 35.78 103 LEU A CA 1
ATOM 779 C C . LEU A 1 103 ? -5.064 -22.060 77.080 1.00 35.78 103 LEU A C 1
ATOM 781 O O . LEU A 1 103 ? -5.594 -21.513 76.114 1.00 35.78 103 LEU A O 1
ATOM 785 N N . ALA A 1 104 ? -4.297 -23.144 76.960 1.00 32.56 104 ALA A N 1
ATOM 786 C CA . ALA A 1 104 ? -3.877 -23.717 75.685 1.00 32.56 104 ALA A CA 1
ATOM 787 C C . ALA A 1 104 ? -4.760 -24.880 75.193 1.00 32.56 104 ALA A C 1
ATOM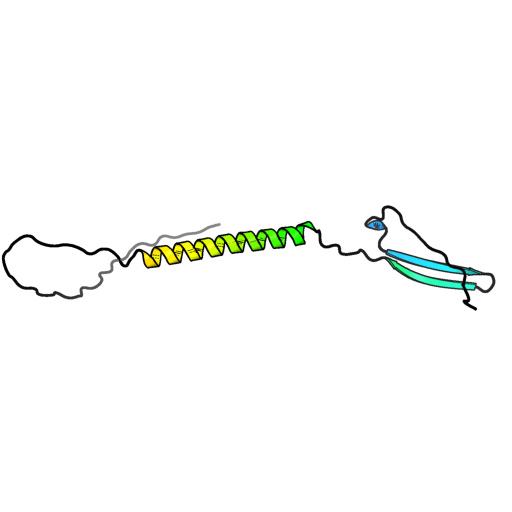 789 O O . ALA A 1 104 ? -5.376 -25.591 75.980 1.00 32.56 104 ALA A O 1
ATOM 790 N N . GLN A 1 105 ? -4.744 -25.041 73.867 1.00 38.94 105 GLN A N 1
ATOM 791 C CA . GLN A 1 105 ? -4.766 -26.277 73.072 1.00 38.94 105 GLN A CA 1
ATOM 792 C C . GLN A 1 105 ? -5.036 -27.619 73.781 1.00 38.94 105 GLN A C 1
ATOM 794 O O . GLN A 1 105 ? -4.315 -28.031 74.688 1.00 38.94 105 GLN A O 1
ATOM 799 N N . SER A 1 106 ? -5.967 -28.383 73.206 1.00 39.34 106 SER A N 1
ATOM 800 C CA . SER A 1 106 ? -6.061 -29.837 73.362 1.00 39.34 106 SER A CA 1
ATOM 801 C C . SER A 1 106 ? -6.307 -30.486 71.996 1.00 39.34 106 SER A C 1
ATOM 803 O O . SER A 1 106 ? -7.343 -30.238 71.378 1.00 39.34 106 SER A O 1
ATOM 805 N N . ASP A 1 107 ? -5.368 -31.308 71.532 1.00 43.47 107 ASP A N 1
ATOM 806 C CA . ASP A 1 107 ? -5.494 -32.106 70.308 1.00 43.47 107 ASP A CA 1
ATOM 807 C C . ASP A 1 107 ? -6.256 -33.416 70.556 1.00 43.47 107 ASP A C 1
ATOM 809 O O . ASP A 1 107 ? -6.047 -34.080 71.573 1.00 43.47 107 ASP A O 1
ATOM 813 N N . THR A 1 108 ? -7.054 -33.883 69.589 1.00 38.38 108 THR A N 1
ATOM 814 C CA . THR A 1 108 ? -7.267 -35.330 69.383 1.00 38.38 108 THR A CA 1
ATOM 815 C C . THR A 1 108 ? -7.554 -35.642 67.906 1.00 38.38 108 THR A C 1
ATOM 817 O O . THR A 1 108 ? -8.042 -34.797 67.162 1.00 38.38 108 THR A O 1
ATOM 820 N N . LYS A 1 109 ? -7.152 -36.842 67.471 1.00 34.66 109 LYS A N 1
ATOM 821 C CA . LYS A 1 109 ? -6.888 -37.250 66.076 1.00 34.66 109 LYS A CA 1
ATOM 822 C C . LYS A 1 109 ? -8.024 -38.117 65.475 1.00 34.66 109 LYS A C 1
ATOM 824 O O . LYS A 1 109 ? -8.918 -38.535 66.202 1.00 34.66 109 LYS A O 1
ATOM 829 N N . LEU A 1 110 ? -7.821 -38.526 64.210 1.00 32.81 110 LEU A N 1
ATOM 830 C CA . LEU A 1 110 ? -8.476 -39.605 63.427 1.00 32.81 110 LEU A CA 1
ATOM 831 C C . LEU A 1 110 ? -9.744 -39.179 62.642 1.00 32.81 110 LEU A C 1
ATOM 833 O O . LEU A 1 110 ? -10.574 -38.461 63.177 1.00 32.81 110 LEU A O 1
ATOM 837 N N . SER A 1 111 ? -9.951 -39.566 61.371 1.00 34.34 111 SER A N 1
ATOM 838 C CA . SER A 1 111 ? -9.272 -40.584 60.537 1.00 34.34 111 SER A CA 1
ATOM 839 C C . SER A 1 111 ? -9.046 -40.138 59.080 1.00 34.34 111 SER A C 1
ATOM 841 O O . SER A 1 111 ? -9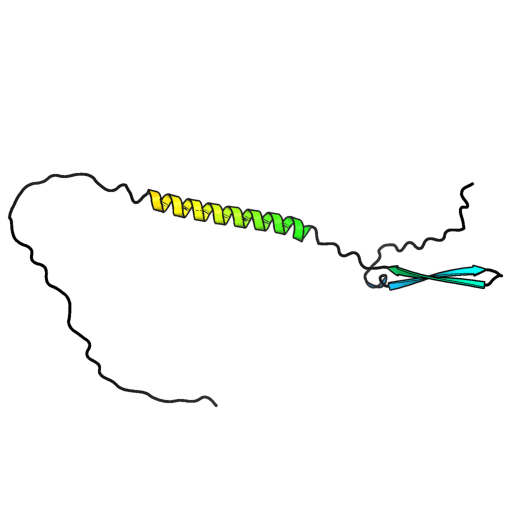.777 -39.299 58.560 1.00 34.34 111 SER A O 1
ATOM 843 N N . GLU A 1 112 ? -8.053 -40.746 58.426 1.00 39.50 112 GLU A N 1
ATOM 844 C CA . GLU A 1 112 ? -7.866 -40.772 56.964 1.00 39.50 112 GLU A CA 1
ATOM 845 C C . GLU A 1 112 ? -8.845 -41.757 56.289 1.00 39.50 112 GLU A C 1
ATOM 847 O O . GLU A 1 112 ? -9.331 -42.670 56.960 1.00 39.50 112 GLU A O 1
ATOM 852 N N . GLU A 1 113 ? -9.056 -41.617 54.969 1.00 34.31 113 GLU A N 1
ATOM 853 C CA . GLU A 1 113 ? -9.264 -42.744 54.030 1.00 34.31 113 GLU A CA 1
ATOM 854 C C . GLU A 1 113 ? -8.871 -42.343 52.585 1.00 34.31 113 GLU A C 1
ATOM 856 O O . GLU A 1 113 ? -8.888 -41.165 52.209 1.00 34.31 113 GLU A O 1
ATOM 861 N N . HIS A 1 114 ? -8.476 -43.341 51.785 1.00 40.66 114 HIS A N 1
ATOM 862 C CA . HIS A 1 114 ? -7.820 -43.242 50.473 1.00 40.66 114 HIS A CA 1
ATOM 863 C C . HIS A 1 114 ? -8.368 -44.287 49.464 1.00 40.66 114 HIS A C 1
ATOM 865 O O . HIS A 1 114 ? -8.794 -45.353 49.883 1.00 40.66 114 HIS A O 1
ATOM 871 N N . THR A 1 115 ? -8.337 -44.123 48.129 1.00 36.91 115 THR A N 1
ATOM 872 C CA . THR A 1 115 ? -7.979 -42.993 47.232 1.00 36.91 115 THR A CA 1
ATOM 873 C C . THR A 1 115 ? -8.373 -43.350 45.768 1.00 36.91 115 THR A C 1
ATOM 875 O O . THR A 1 115 ? -9.122 -44.299 45.554 1.00 36.91 115 THR A O 1
ATOM 878 N N . SER A 1 116 ? -7.784 -42.667 44.775 1.00 41.91 116 SER A N 1
ATOM 879 C CA . SER A 1 116 ? -7.524 -43.129 43.393 1.00 41.91 116 SER A CA 1
ATOM 880 C C . SER A 1 116 ? -8.553 -42.920 42.267 1.00 41.91 116 SER A C 1
ATOM 882 O O . SER A 1 116 ? -9.627 -43.512 42.214 1.00 41.91 116 SER A O 1
ATOM 884 N N . THR A 1 117 ? -8.085 -42.172 41.264 1.00 39.81 117 THR A N 1
ATOM 885 C CA . THR A 1 117 ? -8.375 -42.300 39.825 1.00 39.81 117 THR A CA 1
ATOM 886 C C . THR A 1 117 ? -7.947 -43.653 39.234 1.00 39.81 117 THR A C 1
ATOM 888 O O . THR A 1 117 ? -6.981 -44.248 39.728 1.00 39.81 117 THR A O 1
ATOM 891 N N . PRO A 1 118 ? -8.561 -44.070 38.111 1.00 60.81 118 PRO A N 1
ATOM 892 C CA . PRO A 1 118 ? -7.876 -44.655 36.957 1.00 60.81 118 PRO A CA 1
ATOM 893 C C . PRO A 1 118 ? -7.375 -43.583 35.962 1.00 60.81 118 PRO A C 1
ATOM 895 O O . PRO A 1 118 ? -8.008 -42.504 35.880 1.00 60.81 118 PRO A O 1
#

Organism: Cherax quadricarinatus (NCBI:txid27406)